Protein AF-A0A075GM58-F1 (afdb_monomer)

Organism: NCBI:txid1456048

pLDDT: mean 86.81, std 6.04, range [57.88, 92.75]

Radius of gyration: 16.12 Å; Cα contacts (8 Å, |Δi|>4): 59; chains: 1; bounding box: 34×30×42 Å

Structure (mmCIF, N/CA/C/O backbone):
data_AF-A0A075GM58-F1
#
_entry.id   AF-A0A075GM58-F1
#
loop_
_atom_site.group_PDB
_atom_site.id
_atom_site.type_symbol
_atom_site.label_atom_id
_atom_site.label_alt_id
_atom_site.label_comp_id
_atom_site.label_asym_id
_atom_site.label_entity_id
_atom_site.label_seq_id
_atom_site.pdbx_PDB_ins_code
_atom_site.Cartn_x
_atom_site.Cartn_y
_atom_site.Cartn_z
_atom_site.occupancy
_atom_site.B_iso_or_equiv
_atom_site.auth_seq_id
_atom_site.auth_comp_id
_atom_site.auth_asym_id
_atom_site.auth_atom_id
_atom_site.pdbx_PDB_model_num
ATOM 1 N N . MET A 1 1 ? -11.356 11.529 -5.813 1.00 70.69 1 MET A N 1
ATOM 2 C CA . MET A 1 1 ? -10.809 12.576 -4.896 1.00 70.69 1 MET A CA 1
ATOM 3 C C . MET A 1 1 ? -9.302 12.444 -4.738 1.00 70.69 1 MET A C 1
ATOM 5 O O . MET A 1 1 ? -8.622 13.454 -4.875 1.00 70.69 1 MET A O 1
ATOM 9 N N . LEU A 1 2 ? -8.780 11.233 -4.510 1.00 74.44 2 LEU A N 1
ATOM 10 C CA . LEU A 1 2 ? -7.334 10.964 -4.511 1.00 74.44 2 LEU A CA 1
ATOM 11 C C . LEU A 1 2 ? -6.668 11.281 -5.869 1.00 74.44 2 LEU A C 1
ATOM 13 O O . LEU A 1 2 ? -5.504 11.659 -5.939 1.00 74.44 2 LEU A O 1
ATOM 17 N N . ASP A 1 3 ? -7.459 11.264 -6.941 1.00 75.44 3 ASP A N 1
ATOM 18 C CA . ASP A 1 3 ? -7.065 11.591 -8.318 1.00 75.44 3 ASP A CA 1
ATOM 19 C C . ASP A 1 3 ? -6.598 13.046 -8.503 1.00 75.44 3 ASP A C 1
ATOM 21 O O . ASP A 1 3 ? -6.011 13.365 -9.534 1.00 75.44 3 ASP A O 1
ATOM 25 N N . LYS A 1 4 ? -6.814 13.922 -7.513 1.00 82.38 4 LYS A N 1
ATOM 26 C CA . LYS A 1 4 ? -6.345 15.316 -7.528 1.00 82.38 4 LYS A CA 1
ATOM 27 C C . LYS A 1 4 ? -4.954 15.503 -6.916 1.00 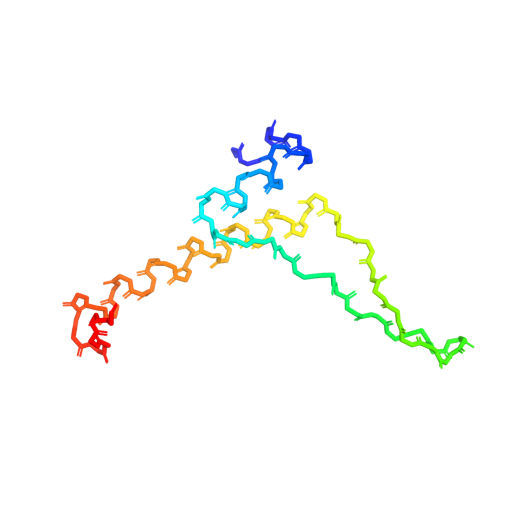82.38 4 LYS A C 1
ATOM 29 O O . LYS A 1 4 ? -4.368 16.566 -7.085 1.00 82.38 4 LYS A O 1
ATOM 34 N N . PHE A 1 5 ? -4.435 14.498 -6.212 1.00 83.19 5 PHE A N 1
ATOM 35 C CA . PHE A 1 5 ? -3.140 14.587 -5.546 1.00 83.19 5 PHE A CA 1
ATOM 36 C C . PHE A 1 5 ? -2.004 14.265 -6.517 1.00 83.19 5 PHE A C 1
ATOM 38 O O . PHE A 1 5 ? -2.085 13.326 -7.324 1.00 83.19 5 PHE A O 1
ATOM 45 N N . GLN A 1 6 ? -0.940 15.060 -6.431 1.00 87.81 6 GLN A N 1
ATOM 46 C CA . GLN A 1 6 ? 0.317 14.811 -7.127 1.00 87.81 6 GLN A CA 1
ATOM 47 C C . GLN A 1 6 ? 1.061 13.635 -6.488 1.00 87.81 6 GLN A C 1
ATOM 49 O O . GLN A 1 6 ? 0.800 13.267 -5.346 1.00 87.81 6 GLN A O 1
ATOM 54 N N . PHE A 1 7 ? 2.019 13.065 -7.220 1.00 86.88 7 PHE A N 1
ATOM 55 C CA . PHE A 1 7 ? 2.788 11.900 -6.777 1.00 86.88 7 PHE A CA 1
ATOM 56 C C . PHE A 1 7 ? 3.391 12.071 -5.372 1.00 86.88 7 PHE A C 1
ATOM 58 O O . PHE A 1 7 ? 3.115 11.267 -4.489 1.00 86.88 7 PHE A O 1
ATOM 65 N N . LEU A 1 8 ? 4.125 13.164 -5.135 1.00 88.88 8 LEU A N 1
ATOM 66 C CA . LEU A 1 8 ? 4.754 13.429 -3.833 1.00 88.88 8 LEU A CA 1
ATOM 67 C C . LEU A 1 8 ? 3.730 13.587 -2.702 1.00 88.88 8 LEU A C 1
ATOM 69 O O . LEU A 1 8 ? 3.982 13.186 -1.571 1.00 88.88 8 LEU A O 1
ATOM 73 N N . GLN A 1 9 ? 2.553 14.138 -3.009 1.00 90.25 9 GLN A N 1
ATOM 74 C CA . GLN A 1 9 ? 1.483 14.291 -2.025 1.00 90.25 9 GLN A CA 1
ATOM 75 C C . GLN A 1 9 ? 0.849 12.940 -1.670 1.00 90.25 9 GLN A C 1
ATOM 77 O O . GLN A 1 9 ? 0.470 12.729 -0.523 1.00 90.25 9 GLN A O 1
ATOM 82 N N . LEU A 1 10 ? 0.756 12.015 -2.629 1.00 90.38 10 LEU A N 1
ATOM 83 C CA . LEU A 1 10 ? 0.299 10.647 -2.376 1.00 90.38 10 LEU A CA 1
ATOM 84 C C . LEU A 1 10 ? 1.318 9.858 -1.551 1.00 90.38 10 LEU A C 1
ATOM 86 O O . LEU A 1 10 ? 0.930 9.145 -0.630 1.00 90.38 10 LEU A O 1
ATOM 90 N N . GLU A 1 11 ? 2.612 10.023 -1.826 1.00 90.44 11 GLU A N 1
ATOM 91 C CA . GLU A 1 11 ? 3.667 9.419 -1.009 1.00 90.44 11 GLU A CA 1
ATOM 92 C C . GLU A 1 11 ? 3.615 9.924 0.440 1.00 90.44 11 GLU A C 1
ATOM 94 O O . GLU A 1 11 ? 3.686 9.129 1.382 1.00 90.44 11 GLU A O 1
ATOM 99 N N . GLN A 1 12 ? 3.450 11.237 0.624 1.00 90.88 12 GLN A N 1
ATOM 100 C CA . GLN A 1 12 ? 3.301 11.842 1.944 1.00 90.88 12 GLN A CA 1
ATOM 101 C C . GLN A 1 12 ? 2.052 11.317 2.663 1.00 90.88 12 GLN A C 1
ATOM 103 O O . GLN A 1 12 ? 2.147 10.902 3.816 1.00 90.88 12 GLN A O 1
ATOM 108 N N . LEU A 1 13 ? 0.914 11.243 1.968 1.00 90.00 13 LEU A N 1
ATOM 109 C CA . LEU A 1 13 ? -0.328 10.709 2.526 1.00 90.00 13 LEU A CA 1
ATOM 110 C C . LEU A 1 13 ? -0.170 9.254 2.989 1.00 90.00 13 LEU A C 1
ATOM 112 O O . LEU A 1 13 ? -0.644 8.901 4.065 1.00 90.00 13 LEU A O 1
ATOM 116 N N . CYS A 1 14 ? 0.535 8.413 2.228 1.00 89.44 14 CYS A N 1
ATOM 117 C CA . CYS A 1 14 ? 0.841 7.044 2.648 1.00 89.44 14 CYS A CA 1
ATOM 118 C C . CYS A 1 14 ? 1.644 7.006 3.953 1.00 89.44 14 CYS A C 1
ATOM 120 O O . CYS A 1 14 ? 1.304 6.255 4.865 1.00 89.44 14 CYS A O 1
ATOM 122 N N . LYS A 1 15 ? 2.683 7.840 4.078 1.00 88.94 15 LYS A N 1
ATOM 123 C CA . LYS A 1 15 ? 3.493 7.907 5.304 1.00 88.94 15 LYS A CA 1
ATOM 124 C C . LYS A 1 15 ? 2.674 8.389 6.501 1.00 88.94 15 LYS A C 1
ATOM 126 O O . LYS A 1 15 ? 2.777 7.796 7.568 1.00 88.94 15 LYS A O 1
ATOM 131 N N . GLU A 1 16 ? 1.859 9.424 6.321 1.00 88.19 16 GLU A N 1
ATOM 132 C CA . GLU A 1 16 ? 1.081 10.038 7.404 1.00 88.19 16 GLU A CA 1
ATOM 133 C C . GLU A 1 16 ? -0.110 9.180 7.844 1.00 88.19 16 GLU A C 1
ATOM 135 O O . GLU A 1 16 ? -0.354 9.038 9.039 1.00 88.19 16 GLU A O 1
ATOM 140 N N . VAL A 1 17 ? -0.845 8.592 6.897 1.00 81.94 17 VAL A N 1
ATOM 141 C CA . VAL A 1 17 ? -2.088 7.857 7.186 1.00 81.94 17 VAL A CA 1
ATOM 142 C C . VAL A 1 17 ? -1.830 6.373 7.411 1.00 81.94 17 VAL A C 1
ATOM 144 O O . VAL A 1 17 ? -2.421 5.769 8.302 1.00 81.94 17 VAL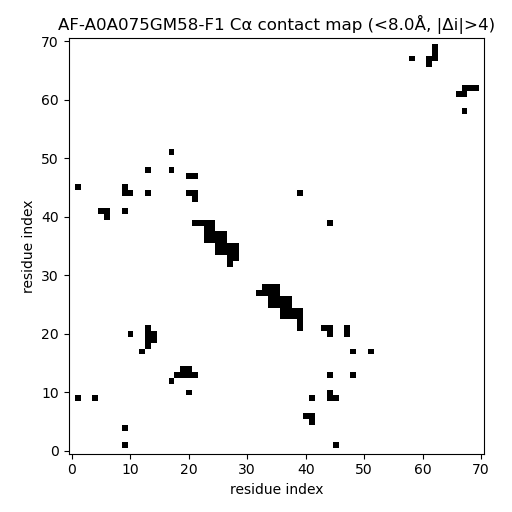 A O 1
ATOM 147 N N . CYS A 1 18 ? -0.957 5.771 6.603 1.00 84.44 18 CYS A N 1
ATOM 148 C CA . CYS A 1 18 ? -0.721 4.326 6.619 1.00 84.44 18 CYS A CA 1
ATOM 149 C C . CYS A 1 18 ? 0.561 3.950 7.382 1.00 84.44 18 CYS A C 1
ATOM 151 O O . CYS A 1 18 ? 0.824 2.768 7.592 1.00 84.44 18 CYS A O 1
ATOM 153 N N . GLY A 1 19 ? 1.397 4.926 7.765 1.00 86.56 19 GLY A N 1
ATOM 154 C CA . GLY A 1 19 ? 2.681 4.697 8.442 1.00 86.56 19 GLY A CA 1
ATOM 155 C C . GLY A 1 19 ? 3.765 4.068 7.556 1.00 86.56 19 GLY A C 1
ATOM 156 O O . GLY A 1 19 ? 4.869 3.797 8.027 1.00 86.56 19 GLY A O 1
ATOM 157 N N . ARG A 1 20 ? 3.466 3.806 6.278 1.00 89.75 20 ARG A N 1
ATOM 158 C CA . ARG A 1 20 ? 4.347 3.127 5.319 1.00 89.75 20 ARG A CA 1
ATOM 159 C C . ARG A 1 20 ? 3.959 3.471 3.883 1.00 89.75 20 ARG A C 1
ATOM 161 O O . ARG A 1 20 ? 2.843 3.910 3.624 1.00 89.75 20 ARG A O 1
ATOM 168 N N . ILE A 1 21 ? 4.877 3.236 2.953 1.00 90.00 21 ILE A N 1
ATOM 169 C CA . ILE A 1 21 ? 4.649 3.368 1.506 1.00 90.00 21 ILE A CA 1
ATOM 170 C C . ILE A 1 21 ? 4.454 1.984 0.866 1.00 90.00 21 ILE A C 1
ATOM 172 O O . ILE A 1 21 ? 4.898 0.988 1.450 1.00 90.00 21 ILE A O 1
ATOM 176 N N . PRO A 1 22 ? 3.811 1.890 -0.316 1.00 90.25 22 PRO A N 1
ATOM 177 C CA . PRO A 1 22 ? 3.798 0.649 -1.084 1.00 90.25 22 PRO A CA 1
ATOM 178 C C . PRO A 1 22 ? 5.222 0.155 -1.351 1.00 90.25 22 PRO A C 1
ATOM 180 O O . PRO A 1 22 ? 6.140 0.944 -1.564 1.00 90.25 22 PRO A O 1
ATOM 183 N N . SER A 1 23 ? 5.406 -1.162 -1.347 1.00 88.38 23 SER A N 1
ATOM 184 C CA . SER A 1 23 ? 6.663 -1.771 -1.781 1.00 88.38 23 SER A CA 1
ATOM 185 C C . SER A 1 23 ? 6.699 -1.875 -3.310 1.00 88.38 23 SER A C 1
ATOM 187 O O . SER A 1 23 ? 5.654 -2.156 -3.907 1.00 88.38 23 SER A O 1
ATOM 189 N N . PRO A 1 24 ? 7.870 -1.697 -3.947 1.00 86.62 24 PRO A N 1
ATOM 190 C CA . PRO A 1 24 ? 8.017 -1.898 -5.384 1.00 86.62 24 PRO A CA 1
ATOM 191 C C . PRO A 1 24 ? 7.582 -3.315 -5.779 1.00 86.62 24 PRO A C 1
ATOM 193 O O . PRO A 1 24 ? 8.032 -4.280 -5.149 1.00 86.62 24 PRO A O 1
ATOM 196 N N . PRO A 1 25 ? 6.721 -3.489 -6.797 1.00 83.56 25 PRO A N 1
ATOM 197 C CA . PRO A 1 25 ? 6.412 -4.821 -7.282 1.00 83.56 25 PRO A CA 1
ATOM 198 C C . PRO A 1 25 ? 7.656 -5.410 -7.947 1.00 83.56 25 PRO A C 1
ATOM 200 O O . PRO A 1 25 ? 8.332 -4.747 -8.736 1.00 83.56 25 PRO A O 1
ATOM 203 N N . ARG A 1 26 ? 7.961 -6.668 -7.631 1.00 87.38 26 ARG A N 1
ATOM 204 C CA . ARG A 1 26 ? 9.034 -7.404 -8.300 1.00 87.38 26 ARG A CA 1
ATOM 205 C C . ARG A 1 26 ? 8.504 -8.033 -9.574 1.00 87.38 26 ARG A C 1
ATOM 207 O O . ARG A 1 26 ? 7.446 -8.662 -9.570 1.00 87.38 26 ARG A O 1
ATOM 214 N N . VAL A 1 27 ? 9.239 -7.843 -10.660 1.00 86.38 27 VAL A N 1
ATOM 215 C CA . VAL A 1 27 ? 8.909 -8.394 -11.970 1.00 86.38 27 VAL A CA 1
ATOM 216 C C . VAL A 1 27 ? 10.060 -9.278 -12.409 1.00 86.38 27 VAL A C 1
ATOM 218 O O . VAL A 1 27 ? 11.223 -8.883 -12.363 1.00 86.38 27 VAL A O 1
ATOM 221 N N . T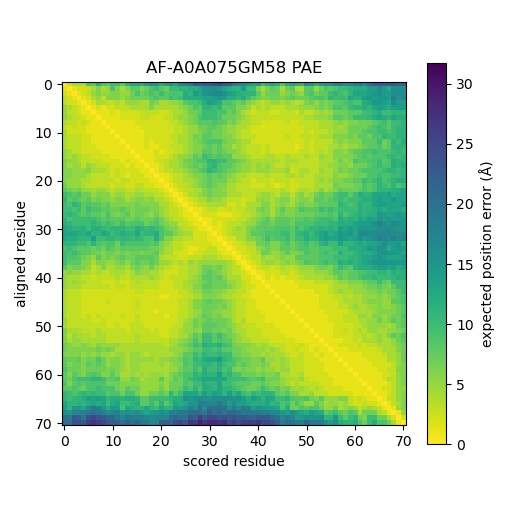YR A 1 28 ? 9.717 -1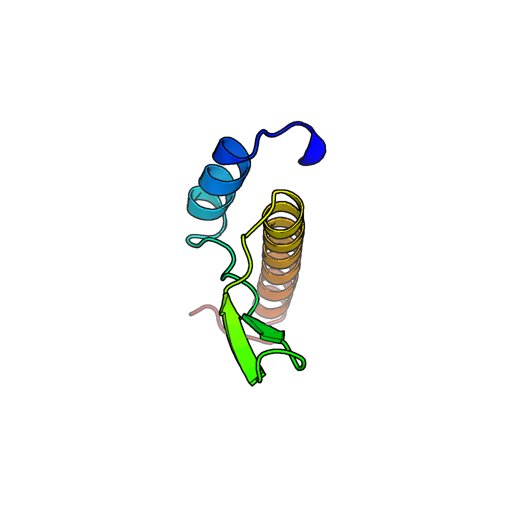0.488 -12.832 1.00 91.56 28 TYR A N 1
ATOM 222 C CA . TYR A 1 28 ? 10.659 -11.411 -13.437 1.00 91.56 28 TYR A CA 1
ATOM 223 C C . TYR A 1 28 ? 10.602 -11.274 -14.957 1.00 91.56 28 TYR A C 1
ATOM 225 O O . TYR A 1 28 ? 9.577 -11.576 -15.580 1.00 91.56 28 TYR A O 1
ATOM 233 N N . ASP A 1 29 ? 11.703 -10.820 -15.549 1.00 87.44 29 ASP A N 1
ATOM 234 C CA . ASP A 1 29 ? 11.852 -10.734 -16.995 1.00 87.44 29 ASP A CA 1
ATOM 235 C C . ASP A 1 29 ? 12.440 -12.040 -17.536 1.00 87.44 29 ASP A C 1
ATOM 237 O O . ASP A 1 29 ? 13.582 -12.417 -17.262 1.00 87.44 29 ASP A O 1
ATOM 241 N N . LYS A 1 30 ? 11.623 -12.736 -18.332 1.00 92.06 30 LYS A N 1
ATOM 242 C CA . LYS A 1 30 ? 11.956 -14.028 -18.941 1.00 92.06 30 LYS A CA 1
ATOM 243 C C . LYS A 1 30 ? 13.002 -13.923 -20.052 1.00 92.06 30 LYS A C 1
ATOM 245 O O . LYS A 1 30 ? 13.627 -14.931 -20.362 1.00 92.06 30 LYS A O 1
ATOM 250 N N . VAL A 1 31 ? 13.170 -12.754 -20.673 1.00 91.88 31 VAL A N 1
ATOM 251 C CA . VAL A 1 31 ? 14.109 -12.533 -21.784 1.00 91.88 31 VAL A CA 1
ATOM 252 C C . VAL A 1 31 ? 15.536 -12.455 -21.256 1.00 91.88 31 VAL A C 1
ATOM 254 O O . VAL A 1 31 ? 16.433 -13.084 -21.810 1.00 91.88 31 VAL A O 1
ATOM 257 N N . ILE A 1 32 ? 15.735 -11.715 -20.164 1.00 90.38 32 ILE A N 1
ATOM 258 C CA . ILE A 1 32 ? 17.049 -11.544 -19.526 1.00 90.38 32 ILE A CA 1
ATOM 259 C C . ILE A 1 32 ? 17.275 -12.482 -18.331 1.00 90.38 32 ILE A C 1
ATOM 261 O O . ILE A 1 32 ? 18.389 -12.544 -17.823 1.00 90.38 32 ILE A O 1
ATOM 265 N N . ASN A 1 33 ? 16.252 -13.240 -17.912 1.00 92.75 33 ASN A N 1
ATOM 266 C CA . ASN A 1 33 ? 16.279 -14.175 -16.780 1.00 92.75 33 ASN A CA 1
ATOM 267 C C . ASN A 1 33 ? 16.691 -13.506 -15.453 1.00 92.75 33 ASN A C 1
ATOM 269 O O . ASN A 1 33 ? 17.489 -14.046 -14.686 1.00 92.75 33 ASN A O 1
ATOM 273 N N . VAL A 1 34 ? 16.155 -12.311 -15.193 1.00 91.31 34 VAL A N 1
ATOM 274 C CA . VAL A 1 34 ? 16.460 -11.509 -13.998 1.00 91.31 34 VAL A CA 1
ATOM 275 C C . VAL A 1 34 ? 15.165 -11.024 -13.355 1.00 91.31 34 VAL A C 1
ATOM 277 O O . VAL A 1 34 ? 14.220 -10.633 -14.040 1.00 91.31 34 VAL A O 1
ATOM 280 N N . GLU A 1 35 ? 15.134 -11.039 -12.025 1.00 91.06 35 GL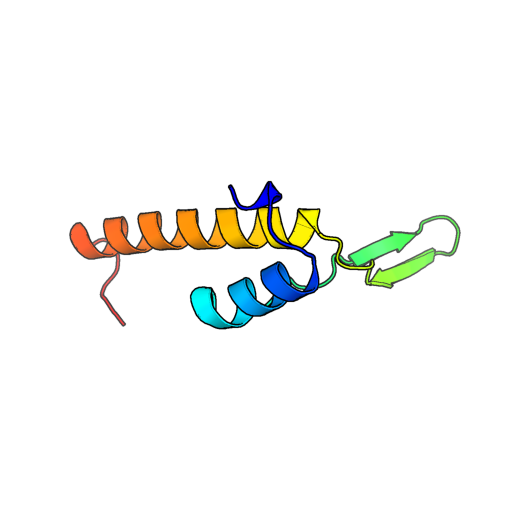U A N 1
ATOM 281 C CA . GLU A 1 35 ? 14.098 -10.392 -11.222 1.00 91.06 35 GLU A CA 1
ATOM 282 C C . GLU A 1 35 ? 14.577 -8.999 -10.799 1.00 91.06 35 GLU A C 1
ATOM 284 O O . GLU A 1 35 ? 15.691 -8.847 -10.294 1.00 91.06 35 GLU A O 1
ATOM 289 N N . TYR A 1 36 ? 13.746 -7.980 -11.009 1.00 89.31 36 TYR A N 1
ATOM 290 C CA . TYR A 1 36 ? 14.050 -6.610 -10.604 1.00 89.31 36 TYR A CA 1
ATOM 291 C C . TYR A 1 36 ? 12.822 -5.897 -10.040 1.00 89.31 36 TYR A C 1
ATOM 293 O O . TYR A 1 36 ? 11.672 -6.280 -10.271 1.00 89.31 36 TYR A O 1
ATOM 301 N N . GLU A 1 37 ? 13.079 -4.843 -9.270 1.00 89.06 37 GLU A N 1
ATOM 302 C CA . GLU A 1 37 ? 12.043 -3.981 -8.711 1.00 89.06 37 GLU A CA 1
ATOM 303 C 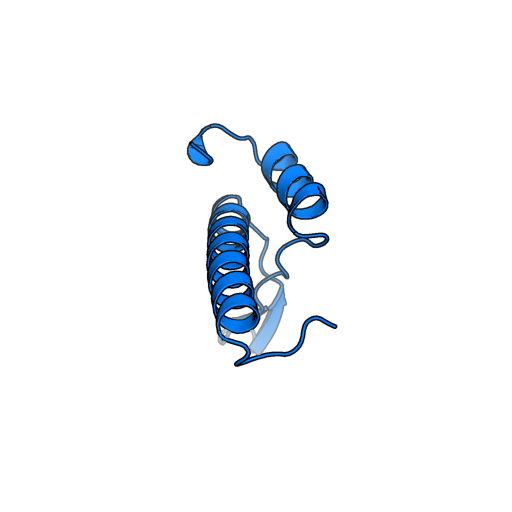C . GLU A 1 37 ? 11.529 -3.017 -9.781 1.00 89.06 37 GLU A C 1
ATOM 305 O O . GLU A 1 37 ? 12.302 -2.312 -10.434 1.00 89.06 37 GLU A O 1
ATOM 310 N N . HIS A 1 38 ? 10.215 -2.994 -9.981 1.00 84.38 38 HIS A N 1
ATOM 311 C CA . HIS A 1 38 ? 9.580 -2.039 -10.875 1.00 84.38 38 HIS A CA 1
ATOM 312 C C . HIS A 1 38 ? 9.36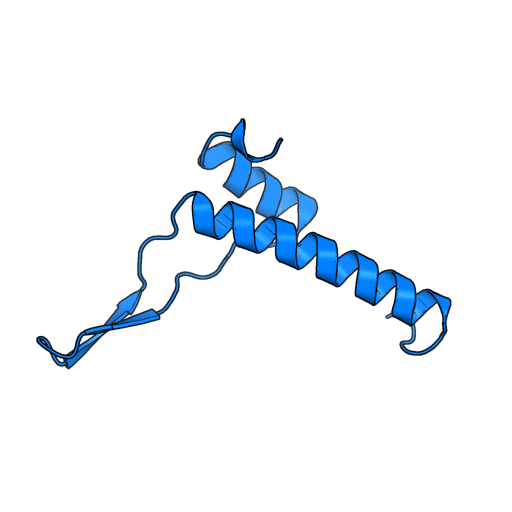7 -0.698 -10.172 1.00 84.38 38 HIS A C 1
ATOM 314 O O . HIS A 1 38 ? 9.160 -0.641 -8.960 1.00 84.38 38 HIS A O 1
ATOM 320 N N . HIS A 1 39 ? 9.390 0.393 -10.940 1.00 86.25 39 HIS A N 1
ATOM 321 C CA . HIS A 1 39 ? 9.112 1.712 -10.387 1.00 86.25 39 HIS A CA 1
ATOM 322 C C . HIS A 1 39 ? 7.685 1.770 -9.828 1.00 86.25 39 HIS A C 1
ATOM 324 O O . HIS A 1 39 ? 6.752 1.243 -10.433 1.00 86.25 39 HIS A O 1
ATOM 330 N N . ILE A 1 40 ? 7.532 2.404 -8.665 1.00 88.38 40 ILE A N 1
ATOM 331 C CA . ILE A 1 40 ? 6.220 2.638 -8.069 1.00 88.38 40 ILE A CA 1
ATOM 332 C C . ILE A 1 40 ? 5.630 3.870 -8.725 1.00 88.38 40 ILE A C 1
ATOM 334 O O . ILE A 1 40 ? 6.158 4.975 -8.592 1.00 88.38 40 ILE A O 1
ATOM 338 N N . ASN A 1 41 ? 4.495 3.685 -9.377 1.00 88.44 41 ASN A N 1
ATOM 339 C CA . ASN A 1 41 ? 3.810 4.751 -10.070 1.00 88.44 41 ASN A CA 1
ATOM 340 C C . ASN A 1 41 ? 2.690 5.304 -9.194 1.00 88.44 41 ASN A C 1
ATOM 342 O O . ASN A 1 41 ? 2.296 4.740 -8.173 1.00 88.44 41 ASN A O 1
ATOM 346 N N . ARG A 1 42 ? 2.119 6.421 -9.632 1.00 88.56 42 ARG A N 1
ATOM 347 C CA . ARG A 1 42 ? 0.999 7.070 -8.950 1.00 88.56 42 ARG A CA 1
ATOM 348 C C . ARG A 1 42 ? -0.157 6.112 -8.635 1.00 88.56 42 ARG A C 1
ATOM 350 O O . ARG A 1 42 ? -0.718 6.163 -7.544 1.00 88.56 42 ARG A O 1
ATOM 357 N N . ASP A 1 43 ? -0.491 5.239 -9.577 1.00 88.38 43 ASP A N 1
ATOM 358 C CA . ASP A 1 43 ? -1.599 4.295 -9.432 1.00 88.38 43 ASP A CA 1
ATOM 359 C C . ASP A 1 43 ? -1.339 3.249 -8.345 1.00 88.38 43 ASP A C 1
ATOM 361 O O . ASP A 1 43 ? -2.279 2.792 -7.695 1.00 88.38 43 ASP A O 1
ATOM 365 N N . ASP A 1 44 ? -0.076 2.904 -8.099 1.00 89.44 44 ASP A N 1
ATOM 366 C CA . ASP A 1 44 ? 0.300 1.975 -7.036 1.00 89.44 44 ASP A CA 1
ATOM 367 C C . ASP A 1 44 ? 0.079 2.605 -5.658 1.00 89.44 44 ASP A C 1
ATOM 369 O O . ASP A 1 44 ? -0.468 1.954 -4.767 1.00 89.44 44 ASP A O 1
ATOM 373 N N . TYR A 1 45 ? 0.391 3.897 -5.502 1.00 89.88 45 TYR A N 1
ATOM 374 C CA . TYR A 1 45 ? 0.050 4.654 -4.293 1.00 89.88 45 TYR A CA 1
ATOM 375 C C . TYR A 1 45 ? -1.463 4.718 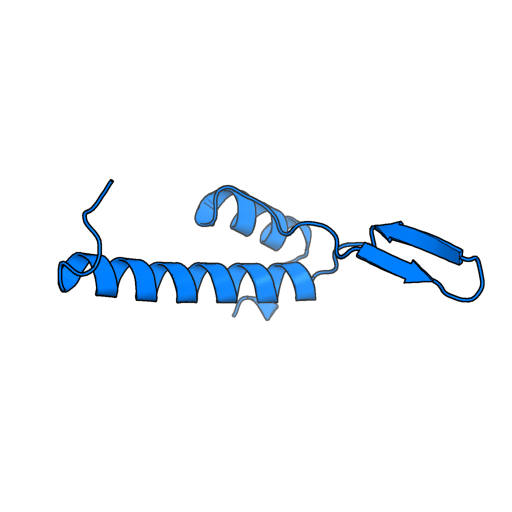-4.068 1.00 89.88 45 TYR A C 1
ATOM 377 O O . TYR A 1 45 ? -1.926 4.482 -2.954 1.00 89.88 45 TYR A O 1
ATOM 385 N N . LEU A 1 46 ? -2.246 4.985 -5.117 1.00 89.50 46 LEU A N 1
ATOM 386 C CA . LEU A 1 46 ? -3.708 5.035 -5.016 1.00 89.50 46 LEU A CA 1
ATOM 387 C C . LEU A 1 46 ? -4.296 3.694 -4.569 1.00 89.50 46 LEU A C 1
ATOM 389 O O . LEU A 1 46 ? -5.082 3.649 -3.623 1.00 89.50 46 LEU A O 1
ATOM 393 N N . LYS A 1 47 ? -3.888 2.597 -5.217 1.00 89.75 47 LYS A N 1
ATOM 394 C CA . LYS A 1 47 ? -4.323 1.242 -4.851 1.00 89.75 47 LYS A CA 1
ATOM 395 C C . LYS A 1 47 ? -3.924 0.891 -3.424 1.00 89.75 47 LYS A C 1
ATOM 397 O O . LYS A 1 47 ? -4.717 0.290 -2.705 1.00 89.75 47 LYS A O 1
ATOM 402 N N . PHE A 1 48 ? -2.714 1.269 -3.016 1.00 91.38 48 PHE A N 1
ATOM 403 C CA . PHE A 1 48 ? -2.231 1.039 -1.663 1.00 91.38 48 PHE A CA 1
ATOM 404 C C . PHE A 1 48 ? -3.088 1.769 -0.624 1.00 91.38 48 PHE A C 1
ATOM 406 O O . PHE A 1 48 ? -3.592 1.124 0.289 1.00 91.38 48 PHE A O 1
ATOM 413 N N . ILE A 1 49 ? -3.333 3.071 -0.803 1.00 88.75 49 ILE A N 1
ATOM 414 C CA . ILE A 1 49 ? -4.159 3.869 0.119 1.00 88.75 49 ILE A CA 1
ATOM 415 C C . ILE A 1 49 ? -5.559 3.269 0.252 1.00 88.75 49 ILE A C 1
ATOM 417 O O . ILE A 1 49 ? -6.036 3.066 1.366 1.00 88.75 49 ILE A O 1
ATOM 421 N N . LEU A 1 50 ? -6.207 2.951 -0.872 1.00 89.06 50 LEU A N 1
ATOM 422 C CA . LEU A 1 50 ? -7.552 2.371 -0.861 1.00 89.06 50 LEU A CA 1
ATOM 423 C C . LEU A 1 50 ? -7.588 1.037 -0.106 1.00 89.06 50 LEU A C 1
ATOM 425 O O . LEU A 1 50 ? -8.483 0.817 0.706 1.00 89.06 50 LEU A O 1
ATOM 429 N N . LYS A 1 51 ? -6.583 0.183 -0.321 1.00 90.44 51 LYS A N 1
ATOM 430 C CA . LYS A 1 51 ? -6.470 -1.106 0.364 1.00 90.44 51 LYS A CA 1
ATOM 431 C C . LYS A 1 51 ? -6.238 -0.948 1.868 1.00 90.44 51 LYS A C 1
ATOM 433 O O . LYS A 1 51 ? -6.822 -1.691 2.650 1.00 90.44 51 LYS A O 1
ATOM 438 N N . GLU A 1 52 ? -5.401 -0.002 2.287 1.00 89.25 52 GLU A N 1
ATOM 439 C CA . GLU A 1 52 ? -5.160 0.254 3.712 1.00 89.25 52 GLU A CA 1
ATOM 440 C C . GLU A 1 52 ? -6.410 0.814 4.405 1.00 89.25 52 GLU A C 1
ATOM 442 O O . GLU A 1 52 ? -6.708 0.425 5.535 1.00 89.25 52 GLU A O 1
ATOM 447 N N . MET A 1 53 ? -7.176 1.678 3.727 1.00 86.56 53 MET A N 1
ATOM 448 C CA . MET A 1 53 ? -8.460 2.171 4.235 1.00 86.56 53 MET A CA 1
ATOM 449 C C . MET A 1 53 ? -9.465 1.028 4.421 1.00 86.56 53 MET A C 1
ATOM 451 O O . MET A 1 53 ? -10.020 0.883 5.508 1.00 86.56 53 MET A O 1
ATOM 455 N N . GLU A 1 54 ? -9.638 0.176 3.407 1.00 88.81 54 GLU A N 1
ATOM 456 C CA . GLU A 1 54 ? -10.515 -1.001 3.476 1.00 88.81 54 GLU A CA 1
ATOM 457 C C . GLU A 1 54 ? -10.088 -1.955 4.604 1.00 88.81 54 GLU A C 1
ATOM 459 O O . GLU A 1 54 ? -10.904 -2.400 5.413 1.00 88.81 54 GLU A O 1
ATOM 464 N N . PHE A 1 55 ? -8.785 -2.223 4.724 1.00 87.19 55 PHE A N 1
ATOM 465 C CA . PHE A 1 55 ? -8.257 -3.065 5.794 1.00 87.19 55 PHE A CA 1
ATOM 466 C C . PHE A 1 55 ? -8.512 -2.468 7.185 1.00 87.19 55 PHE A C 1
ATOM 468 O O . PHE A 1 55 ? -8.838 -3.202 8.120 1.00 87.19 55 PHE A O 1
ATOM 475 N N . SER A 1 56 ? -8.401 -1.146 7.332 1.00 86.38 56 SER A N 1
ATOM 476 C CA . SER A 1 56 ? -8.711 -0.440 8.580 1.00 86.38 56 SER A CA 1
ATOM 477 C C . SER A 1 56 ? -10.184 -0.590 8.971 1.00 86.38 56 SER A C 1
ATOM 479 O O . SER A 1 56 ? -10.493 -0.880 10.128 1.00 86.38 56 SER A O 1
ATOM 481 N N . GLU A 1 57 ? -11.106 -0.482 8.012 1.00 86.75 57 GLU A N 1
ATOM 482 C CA . GLU A 1 57 ? -12.538 -0.699 8.249 1.00 86.75 57 GLU A CA 1
ATOM 483 C C . GLU A 1 57 ? -12.831 -2.136 8.696 1.00 86.75 57 GLU A C 1
ATOM 485 O O . GLU A 1 57 ? -13.523 -2.344 9.699 1.00 86.75 57 GLU A O 1
ATOM 490 N N . ILE A 1 58 ? -12.240 -3.127 8.021 1.00 85.62 58 ILE A N 1
ATOM 491 C CA . ILE A 1 58 ? -12.353 -4.543 8.395 1.00 85.62 58 ILE A CA 1
ATOM 492 C C . ILE A 1 58 ? -11.780 -4.782 9.797 1.00 85.62 58 ILE A C 1
ATOM 494 O O . ILE A 1 58 ? -12.395 -5.476 10.609 1.00 85.62 58 ILE A O 1
ATOM 498 N N . LYS A 1 59 ? -10.625 -4.187 10.118 1.00 86.38 59 LYS A N 1
ATOM 499 C CA . LYS A 1 59 ? -10.006 -4.287 11.445 1.00 86.38 59 LYS A CA 1
ATOM 500 C C . LYS A 1 59 ? -10.921 -3.707 12.524 1.00 86.38 59 LYS A C 1
ATOM 502 O O . LYS A 1 59 ? -11.144 -4.353 13.546 1.00 86.38 59 LYS A O 1
ATOM 507 N N . ASN A 1 60 ? -11.488 -2.526 12.288 1.00 87.75 60 ASN A N 1
ATOM 508 C CA . ASN A 1 60 ? -12.415 -1.882 13.218 1.00 87.75 60 ASN A CA 1
ATOM 509 C C . ASN A 1 60 ? -13.685 -2.715 13.421 1.00 87.75 60 ASN A C 1
ATOM 511 O O . ASN A 1 60 ? -14.157 -2.855 14.550 1.00 87.75 60 ASN A O 1
ATOM 515 N N . PHE A 1 61 ? -14.211 -3.318 12.352 1.00 90.25 61 PHE A N 1
ATOM 516 C CA . PHE A 1 61 ? -15.311 -4.273 12.442 1.00 90.25 61 PHE A CA 1
ATOM 517 C C . PHE A 1 61 ? -14.924 -5.483 13.306 1.00 90.25 61 PHE A C 1
ATOM 519 O O . PHE A 1 61 ? -15.622 -5.802 14.266 1.00 90.25 61 PHE A O 1
ATOM 526 N N . ALA A 1 62 ? -13.787 -6.123 13.034 1.00 88.44 62 ALA A N 1
ATOM 527 C CA . ALA A 1 62 ? -13.338 -7.298 13.777 1.00 88.44 62 ALA A CA 1
ATOM 528 C C . ALA A 1 62 ? -13.133 -7.016 15.277 1.00 88.44 62 ALA A C 1
ATOM 530 O O . ALA A 1 62 ? -13.499 -7.850 16.104 1.00 88.44 62 ALA A O 1
ATOM 531 N N . ILE A 1 63 ? -12.619 -5.832 15.629 1.00 88.94 63 ILE A N 1
ATOM 532 C CA . ILE A 1 63 ? -12.502 -5.377 17.023 1.00 88.94 63 ILE A CA 1
ATOM 533 C C . ILE A 1 63 ? -13.891 -5.169 17.638 1.00 88.94 63 ILE A C 1
ATOM 535 O O . ILE A 1 63 ? -14.166 -5.677 18.722 1.00 88.94 63 ILE A O 1
ATOM 539 N N . LYS A 1 64 ? -14.799 -4.471 16.941 1.00 92.25 64 LYS A N 1
ATOM 540 C CA . LYS A 1 64 ? -16.161 -4.187 17.429 1.00 92.25 64 LYS A CA 1
ATOM 541 C C . LYS A 1 64 ? -16.948 -5.459 17.758 1.00 92.25 64 LYS A C 1
ATOM 543 O O . LYS A 1 64 ? -17.740 -5.459 18.697 1.00 92.25 64 LYS A O 1
ATOM 548 N N . TYR A 1 65 ? -16.744 -6.522 16.986 1.00 92.19 65 TYR A N 1
ATOM 549 C CA . TYR A 1 65 ? -17.418 -7.808 17.174 1.00 92.19 65 TYR A CA 1
ATOM 550 C C . TYR A 1 65 ? -16.590 -8.820 17.983 1.00 92.19 65 TYR A C 1
ATOM 552 O O . TYR A 1 65 ? -16.954 -9.993 18.023 1.00 92.19 65 TYR A O 1
ATOM 560 N N . ASN A 1 66 ? -15.506 -8.386 18.645 1.00 87.31 66 ASN A N 1
ATOM 561 C CA . ASN A 1 66 ? -14.609 -9.229 19.449 1.00 87.31 66 ASN A CA 1
ATOM 562 C C . ASN A 1 66 ? -14.061 -10.460 18.697 1.00 87.31 66 ASN A C 1
ATOM 564 O O . ASN A 1 66 ? -13.744 -11.477 19.309 1.00 87.31 66 ASN A O 1
ATOM 568 N N . ILE A 1 67 ? -13.946 -10.373 17.369 1.00 88.81 67 ILE A N 1
ATOM 569 C CA . ILE A 1 67 ? -13.300 -11.398 16.537 1.00 88.81 67 ILE A CA 1
ATOM 570 C C . ILE A 1 67 ? -11.782 -11.329 16.743 1.00 88.81 67 ILE A C 1
ATOM 572 O O . ILE A 1 67 ? -11.106 -12.353 16.804 1.00 88.81 67 ILE A O 1
ATOM 576 N N . LEU A 1 68 ? -11.255 -10.109 16.869 1.00 81.88 68 LEU A N 1
ATOM 577 C CA . LEU A 1 68 ? -9.867 -9.820 17.217 1.00 81.88 68 LEU A CA 1
ATOM 578 C C . LEU A 1 68 ? -9.846 -9.005 18.512 1.00 81.88 68 LEU A C 1
ATOM 580 O O . LEU A 1 68 ? -10.660 -8.095 18.674 1.00 81.88 68 LEU A O 1
ATOM 584 N N . SER A 1 69 ? -8.906 -9.284 19.418 1.00 71.12 69 SER A N 1
ATOM 585 C CA . SER A 1 69 ? -8.645 -8.369 20.532 1.00 71.12 69 SER A CA 1
ATOM 586 C C . SER A 1 69 ? -7.863 -7.163 20.020 1.00 71.12 69 SER A C 1
ATOM 588 O O . SER A 1 69 ? -6.947 -7.316 19.208 1.00 71.12 69 SER A O 1
ATOM 590 N N . ALA A 1 70 ? -8.192 -5.964 20.503 1.00 67.00 70 ALA A N 1
ATOM 591 C CA . ALA A 1 70 ? -7.319 -4.812 20.311 1.00 67.00 70 ALA A CA 1
ATOM 592 C C . ALA A 1 70 ? -5.955 -5.127 20.956 1.00 67.00 70 ALA A C 1
ATOM 594 O O . ALA A 1 70 ? -5.909 -5.502 22.128 1.00 67.00 70 ALA A O 1
ATOM 595 N N . ILE A 1 71 ? -4.885 -5.055 20.163 1.00 57.88 71 ILE A N 1
ATOM 596 C CA . ILE A 1 71 ? -3.490 -5.122 20.623 1.00 57.88 71 ILE A CA 1
ATOM 597 C C . ILE A 1 71 ? -3.005 -3.691 20.801 1.00 57.88 71 ILE A C 1
ATOM 599 O O . ILE A 1 71 ? -3.262 -2.894 19.865 1.00 57.88 71 ILE A O 1
#

Solvent-accessible surface area (backbone atoms only — not comparable to full-atom values): 4361 Å² total; per-residue (Å²): 118,76,85,75,54,52,62,70,56,44,54,48,46,26,42,74,75,67,72,45,70,77,75,56,56,75,45,75,42,80,90,79,72,46,75,45,73,42,85,77,48,64,67,51,46,52,53,43,50,55,50,52,53,53,50,50,52,52,49,53,50,33,40,77,70,65,76,39,79,87,126

Nearest PDB structures (foldseek):
  6rj9-assembly1_C  TM=3.718E-01  e=1.045E+00  Streptococcus thermophilus LMD-9
  7o4e-assembly1_A-2  TM=4.555E-01  e=8.924E+00  Arabidopsis thaliana
  6m0v-assembly1_A  TM=4.128E-01  e=7.771E+00  Streptococcus thermophilus LMD-9

Sequence (71 aa):
MLDKFQFLQLEQLCKEVCGRIPSPPRVYDKVINVEYEHHINRDDYLKFILKEMEFSEIKNFAIKYNILSAI

Mean predicted aligned error: 6.37 Å

Foldseek 3Di:
DLVPDDQVRLQVCCCVPVVDADFFDWDQDPVVRDIDGDDQDSVNSVVV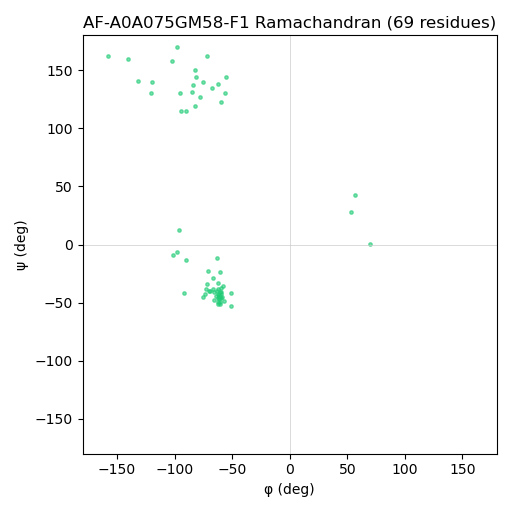VVVSVVVVVVVVVCCVVVVDPDD

Secondary structure (DSSP, 8-state):
-GGGS-HHHHHHHIIIIISSPPPPPEEEETTTTEEEEPPPPHHHHHHHHHHHHHHHHHHHHHHHTTSS---